Protein AF-A0A7C4A9Q6-F1 (afdb_monomer_lite)

Radius of gyration: 18.98 Å; chains: 1; bounding box: 48×34×41 Å

Foldseek 3Di:
DDKQPHDFDDDDDDDADDPRHDDDDWTDDDDPDPDIDDDDDDPDDDPDDDDDDDDDDDDDDTDDPQWDWDWDQDPVQWIKIKTFPVDDQKFKWKDPDPPGDIDTDPFDFDDDDGMTIGIGHDDDDDMDMDIDGD

pLDDT: mean 90.73, std 6.92, range [61.03, 97.12]

Secondary structure (DSSP, 8-state):
-EETTEE---------BTTBPPPP-------SSS---EE-----SSS------------SSPSPP----EEEE-TTSEEEEEEETT--SEEEEEESSTTS--EE--PPPEEETTEEEEEEE--SS--EEEEEE-

Sequence (134 aa):
MSWDDQTLLEEDVLPVGGSNPYEVKVVGFTPASSQGVLRFEETAPGDNTVLLDNVTIVAGAGPAPRPKLSVRLDTDGSARLSWPSSVTDFILQGADAVTGAWVDLLLPARQEGNEWVVNAPVTGAAKFFRLKKQ

Structure (mmCIF, N/CA/C/O backbone):
data_AF-A0A7C4A9Q6-F1
#
_entry.id   AF-A0A7C4A9Q6-F1
#
loop_
_atom_site.group_PDB
_atom_site.id
_atom_site.type_symbol
_atom_site.label_atom_id
_atom_site.label_alt_id
_atom_site.label_comp_id
_atom_site.label_asym_id
_atom_site.label_entity_id
_atom_site.label_seq_id
_atom_site.pdbx_PDB_ins_code
_atom_site.Cartn_x
_atom_site.Cartn_y
_atom_site.Cartn_z
_atom_site.occupancy
_atom_site.B_iso_or_equiv
_atom_site.auth_seq_id
_atom_site.auth_comp_id
_atom_site.auth_asym_id
_atom_site.auth_atom_id
_atom_site.pdbx_PDB_model_num
ATOM 1 N N . MET A 1 1 ? -11.727 8.224 4.681 1.00 93.69 1 MET A N 1
ATOM 2 C CA . MET A 1 1 ? -12.393 7.360 5.686 1.00 93.69 1 MET A CA 1
ATOM 3 C C . MET A 1 1 ? -11.664 7.481 7.015 1.00 93.69 1 MET A C 1
ATOM 5 O O . MET A 1 1 ? -10.443 7.345 7.036 1.00 93.69 1 MET A O 1
ATOM 9 N N . SER A 1 2 ? -12.387 7.715 8.109 1.00 95.81 2 SER A N 1
ATOM 10 C CA . SER A 1 2 ? -11.825 7.862 9.459 1.00 95.81 2 SER A CA 1
ATOM 11 C C . SER A 1 2 ? -12.622 7.089 10.512 1.00 95.81 2 SER A C 1
ATOM 13 O O . SER A 1 2 ? -13.814 6.848 10.324 1.00 95.81 2 SER A O 1
ATOM 15 N N . TRP A 1 3 ? -11.976 6.762 11.631 1.00 95.75 3 TRP A N 1
ATOM 16 C CA . TRP A 1 3 ? -12.611 6.263 12.852 1.00 95.75 3 TRP A CA 1
ATOM 17 C C . TRP A 1 3 ? -12.304 7.218 14.006 1.00 95.75 3 TRP A C 1
ATOM 19 O O . TRP A 1 3 ? -11.130 7.450 14.281 1.00 95.75 3 TRP A O 1
ATOM 29 N N . ASP A 1 4 ? -13.329 7.780 14.654 1.00 95.62 4 ASP A N 1
ATOM 30 C CA . ASP A 1 4 ? -13.176 8.783 15.729 1.00 95.62 4 ASP A CA 1
ATOM 31 C C . ASP A 1 4 ? -12.170 9.891 15.348 1.00 95.62 4 ASP A C 1
ATOM 33 O O . ASP A 1 4 ? -11.189 10.154 16.043 1.00 95.62 4 ASP A O 1
ATOM 37 N N . ASP A 1 5 ? -12.378 10.473 14.163 1.00 94.00 5 ASP A N 1
ATOM 38 C CA . ASP A 1 5 ? -11.538 11.503 13.531 1.00 94.00 5 ASP A CA 1
ATOM 39 C C . ASP A 1 5 ? -10.087 11.107 13.202 1.00 94.00 5 ASP A C 1
ATOM 41 O O . ASP A 1 5 ? -9.372 11.876 12.561 1.00 94.00 5 ASP A O 1
ATOM 45 N N . GLN A 1 6 ? -9.650 9.887 13.527 1.00 92.94 6 GLN A N 1
ATOM 46 C CA . GLN A 1 6 ? -8.386 9.340 13.034 1.00 92.94 6 GLN A CA 1
ATOM 47 C C . GLN A 1 6 ? -8.554 8.867 11.589 1.00 92.94 6 GLN A C 1
ATOM 49 O O . GLN A 1 6 ? -9.306 7.926 11.314 1.00 92.94 6 GLN A O 1
ATOM 54 N N . THR A 1 7 ? -7.851 9.501 10.649 1.00 94.25 7 THR A N 1
ATOM 55 C CA . THR A 1 7 ? -7.846 9.080 9.242 1.00 94.25 7 THR A CA 1
ATOM 56 C C . THR A 1 7 ? -7.291 7.664 9.111 1.00 94.25 7 THR A C 1
ATOM 58 O O . THR A 1 7 ? -6.147 7.393 9.468 1.00 94.25 7 THR A O 1
ATOM 61 N N . LEU A 1 8 ? -8.110 6.763 8.570 1.00 92.06 8 LEU A N 1
ATOM 62 C CA . LEU A 1 8 ? -7.744 5.375 8.290 1.00 92.06 8 LEU A CA 1
ATOM 63 C C . LEU A 1 8 ? -7.311 5.178 6.832 1.00 92.06 8 LEU A C 1
ATOM 65 O O . LEU A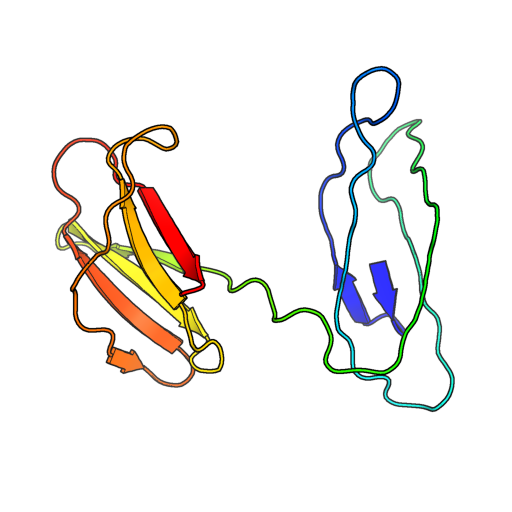 1 8 ? -6.447 4.354 6.547 1.00 92.06 8 LEU A O 1
ATOM 69 N N . LEU A 1 9 ? -7.930 5.914 5.907 1.00 92.56 9 LEU A N 1
ATOM 70 C CA . LEU A 1 9 ? -7.663 5.841 4.472 1.00 92.56 9 LEU A CA 1
ATOM 71 C C . LEU A 1 9 ? -8.017 7.165 3.800 1.00 92.56 9 LEU A C 1
ATOM 73 O O . LEU A 1 9 ? -9.108 7.696 4.019 1.00 92.56 9 LEU A O 1
ATOM 77 N N . GLU A 1 10 ? -7.120 7.637 2.945 1.00 94.50 10 GLU A N 1
ATOM 78 C CA . GLU A 1 10 ? -7.283 8.802 2.079 1.00 94.50 10 GLU A CA 1
ATOM 79 C C . GLU A 1 10 ? -6.678 8.456 0.718 1.00 94.50 10 GLU A C 1
ATOM 81 O O . GLU A 1 10 ? -5.524 8.031 0.642 1.00 94.50 10 GLU A O 1
ATOM 86 N N . GLU A 1 11 ? -7.480 8.550 -0.339 1.00 92.44 11 GLU A N 1
ATOM 87 C CA . GLU A 1 11 ? -7.062 8.242 -1.704 1.00 92.44 11 GLU A CA 1
ATOM 88 C C . GLU A 1 11 ? -7.981 8.925 -2.717 1.00 92.44 11 GLU A C 1
ATOM 90 O O . GLU A 1 11 ? -9.151 9.187 -2.429 1.00 92.44 11 GLU A O 1
ATOM 95 N N . ASP A 1 12 ? -7.456 9.140 -3.920 1.00 92.50 12 ASP A N 1
ATOM 96 C CA . ASP A 1 12 ? -8.272 9.492 -5.075 1.00 92.50 12 ASP A CA 1
ATOM 97 C C . ASP A 1 12 ? -9.062 8.264 -5.545 1.00 92.50 12 ASP A C 1
ATOM 99 O O . ASP A 1 12 ? -8.521 7.160 -5.669 1.00 92.50 12 ASP A O 1
ATOM 103 N N . VAL A 1 13 ? -10.346 8.459 -5.845 1.00 90.69 13 VAL A N 1
ATOM 104 C CA . VAL A 1 13 ? -11.231 7.404 -6.349 1.00 90.69 13 VAL A CA 1
ATOM 105 C C . VAL A 1 13 ? -11.533 7.664 -7.820 1.00 90.69 13 VAL A C 1
ATOM 107 O O . VAL A 1 13 ? -11.979 8.747 -8.195 1.00 90.69 13 VAL A O 1
ATOM 110 N N . LEU A 1 14 ? -11.287 6.663 -8.667 1.00 90.81 14 LEU A N 1
ATOM 111 C CA . LEU A 1 14 ? -11.615 6.742 -10.089 1.00 90.81 14 LEU A CA 1
ATOM 112 C C . LEU A 1 14 ? -13.111 6.462 -10.323 1.00 90.81 14 LEU A C 1
ATOM 114 O O . LEU A 1 14 ? -13.698 5.662 -9.592 1.00 90.81 14 LEU A O 1
ATOM 118 N N . PRO A 1 15 ? -13.733 7.057 -11.358 1.00 92.75 15 PRO A N 1
ATOM 119 C CA . PRO A 1 15 ? -15.135 6.802 -11.680 1.00 92.75 15 PRO A CA 1
ATOM 120 C C . PRO A 1 15 ? -15.436 5.321 -11.965 1.00 92.75 15 PRO A C 1
ATOM 122 O O . PRO A 1 15 ? -14.785 4.688 -12.803 1.00 92.75 15 PRO A O 1
ATOM 125 N N . VAL A 1 16 ? -16.478 4.797 -11.318 1.00 93.50 16 VAL A N 1
ATOM 126 C CA . VAL A 1 16 ? -16.968 3.412 -11.459 1.00 93.50 16 VAL A CA 1
ATOM 127 C C . VAL A 1 16 ? -18.299 3.356 -12.224 1.00 93.50 16 VAL A C 1
ATOM 129 O O . VAL A 1 16 ? -18.953 4.378 -12.424 1.00 93.50 16 VAL A O 1
ATOM 132 N N . GLY A 1 17 ? -18.719 2.157 -12.642 1.00 89.88 17 GLY A N 1
ATOM 133 C CA . GLY A 1 17 ? -19.965 1.914 -13.377 1.00 89.88 17 GLY A CA 1
ATOM 134 C C . GLY A 1 17 ? -19.749 1.498 -14.837 1.00 89.88 17 GLY A C 1
ATOM 135 O O . GLY A 1 17 ? -18.666 1.645 -15.405 1.00 89.88 17 GLY A O 1
ATOM 136 N N . GLY A 1 18 ? -20.788 0.942 -15.470 1.00 89.94 18 GLY A N 1
ATOM 137 C CA . GLY A 1 18 ? -20.680 0.372 -16.817 1.00 89.94 18 GLY A CA 1
ATOM 138 C C . GLY A 1 18 ? -19.672 -0.780 -16.849 1.00 89.94 18 GLY A C 1
ATOM 139 O O . GLY A 1 18 ? -19.898 -1.818 -16.233 1.00 89.94 18 GLY A O 1
ATOM 140 N N . SER A 1 19 ? -18.559 -0.595 -17.560 1.00 93.38 19 SER A N 1
ATOM 141 C CA . SER A 1 19 ? -17.445 -1.555 -17.589 1.00 93.38 19 SER A CA 1
ATOM 142 C C . SER A 1 19 ? -16.385 -1.311 -16.507 1.00 93.38 19 SER A C 1
ATOM 144 O O . SER A 1 19 ? -15.503 -2.152 -16.346 1.00 93.38 19 SER A O 1
ATOM 146 N N . ASN A 1 20 ? -16.454 -0.197 -15.771 1.00 92.38 20 ASN A N 1
ATOM 147 C CA . ASN A 1 20 ? -15.519 0.104 -14.690 1.00 92.38 20 ASN A CA 1
ATOM 148 C C . ASN A 1 20 ? -16.014 -0.560 -13.395 1.00 92.38 20 ASN A C 1
ATOM 150 O O . ASN A 1 20 ? -17.107 -0.224 -12.924 1.00 92.38 20 ASN A O 1
ATOM 154 N N . PRO A 1 21 ? -15.259 -1.511 -12.820 1.00 93.62 21 PRO A N 1
ATOM 155 C CA . PRO A 1 21 ? -15.692 -2.238 -11.634 1.00 93.62 21 PRO A CA 1
ATOM 156 C C . PRO A 1 21 ? -15.716 -1.341 -10.391 1.00 93.62 21 PRO A C 1
ATOM 158 O O . PRO A 1 21 ? -15.006 -0.341 -10.317 1.00 93.62 21 PRO A O 1
ATOM 161 N N . TYR A 1 22 ? -16.505 -1.737 -9.390 1.00 94.00 22 TYR A N 1
ATOM 162 C CA . TYR A 1 22 ? -16.410 -1.165 -8.047 1.00 94.00 22 TYR A CA 1
ATOM 163 C C . TYR A 1 22 ? -15.108 -1.605 -7.374 1.00 94.00 22 TYR A C 1
ATOM 165 O O . TYR A 1 22 ? -14.715 -2.770 -7.455 1.00 94.00 22 TYR A O 1
ATOM 173 N N . GLU A 1 23 ? -14.470 -0.680 -6.667 1.00 92.31 23 GLU A N 1
ATOM 174 C CA . GLU A 1 23 ? -13.274 -0.962 -5.882 1.00 92.31 23 GLU A CA 1
ATOM 175 C C . GLU A 1 23 ? -13.641 -1.505 -4.495 1.00 92.31 23 GLU A C 1
ATOM 177 O O . GLU A 1 23 ? -14.525 -0.978 -3.820 1.00 92.31 23 GLU A O 1
ATOM 182 N N . VAL A 1 24 ? -12.919 -2.526 -4.027 1.00 91.56 24 VAL A N 1
ATOM 183 C CA . VAL A 1 24 ? -13.071 -3.052 -2.661 1.00 91.56 24 VAL A CA 1
ATOM 184 C C . VAL A 1 24 ? -11.945 -2.518 -1.785 1.00 91.56 24 VAL A C 1
ATOM 186 O O . VAL A 1 24 ? -10.764 -2.782 -2.034 1.00 91.56 24 VAL A O 1
ATOM 189 N N . LYS A 1 25 ? -12.308 -1.792 -0.723 1.00 90.38 25 LYS A N 1
ATOM 190 C CA . LYS A 1 25 ? -11.365 -1.252 0.262 1.00 90.38 25 LYS A CA 1
ATOM 191 C C . LYS A 1 25 ? -11.508 -1.988 1.585 1.00 90.38 25 LYS A C 1
ATOM 193 O O . LYS A 1 25 ? -12.606 -2.155 2.103 1.00 90.38 25 LYS A O 1
ATOM 198 N N . VAL A 1 26 ? -10.376 -2.420 2.133 1.00 87.81 26 VAL A N 1
ATOM 199 C CA . VAL A 1 26 ? -10.305 -3.089 3.434 1.00 87.81 26 VAL A CA 1
ATOM 200 C C . VAL A 1 26 ? -9.214 -2.405 4.242 1.00 87.81 26 VAL A C 1
ATOM 202 O O . VAL A 1 26 ? -8.080 -2.292 3.773 1.00 87.81 26 VAL A O 1
ATOM 205 N N . VAL A 1 27 ? -9.553 -1.948 5.445 1.00 87.44 27 VAL A N 1
ATOM 206 C CA . VAL A 1 27 ? -8.635 -1.234 6.337 1.00 87.44 27 VAL A CA 1
ATOM 207 C C . VAL A 1 27 ? -8.761 -1.805 7.741 1.00 87.44 27 VAL A C 1
ATOM 209 O O . VAL A 1 27 ? -9.868 -2.018 8.230 1.00 87.44 27 VAL A O 1
ATOM 212 N N . GLY A 1 28 ? -7.624 -2.089 8.373 1.00 87.12 28 GLY A N 1
ATOM 213 C CA . GLY A 1 28 ? -7.577 -2.488 9.775 1.00 87.12 28 GLY A CA 1
ATOM 214 C C . GLY A 1 28 ? -7.499 -1.264 10.681 1.00 87.12 28 GLY A C 1
ATOM 215 O O . GLY A 1 28 ? -6.767 -0.323 10.383 1.00 87.12 28 GLY A O 1
ATOM 216 N N . PHE A 1 29 ? -8.218 -1.290 11.797 1.00 87.69 29 PHE A N 1
ATOM 217 C CA . PHE A 1 29 ? -8.102 -0.301 12.865 1.00 87.69 29 PHE A CA 1
ATOM 218 C C . PHE A 1 29 ? -8.329 -0.978 14.220 1.00 87.69 29 PHE A C 1
ATOM 220 O O . PHE A 1 29 ? -8.962 -2.032 14.292 1.00 87.69 29 PHE A O 1
ATOM 227 N N . THR A 1 30 ? -7.819 -0.366 15.289 1.00 88.75 30 THR A N 1
ATOM 228 C CA . THR A 1 30 ? -8.071 -0.801 16.668 1.00 88.75 30 THR A CA 1
ATOM 229 C C . THR A 1 30 ? -8.935 0.256 17.347 1.00 88.75 30 THR A C 1
ATOM 231 O O . THR A 1 30 ? -8.439 1.362 17.573 1.00 88.75 30 THR A O 1
ATOM 234 N N . PRO A 1 31 ? -10.208 -0.031 17.665 1.00 90.31 31 PRO A N 1
ATOM 235 C CA . PRO A 1 31 ? -11.058 0.938 18.340 1.00 90.31 31 PRO A CA 1
ATOM 236 C C . PRO A 1 31 ? -10.576 1.156 19.781 1.00 90.31 31 PRO A C 1
ATOM 238 O O . PRO A 1 31 ? -10.251 0.205 20.492 1.00 90.31 31 PRO A O 1
ATOM 241 N N . ALA A 1 32 ? -10.548 2.413 20.224 1.00 91.06 32 ALA A N 1
ATOM 242 C CA . ALA A 1 32 ? -10.171 2.772 21.595 1.00 91.06 32 ALA A CA 1
ATOM 243 C C . ALA A 1 32 ? -11.311 2.554 22.608 1.00 91.06 32 ALA A C 1
ATOM 245 O O . ALA A 1 32 ? -11.098 2.617 23.817 1.00 91.06 32 ALA A O 1
ATOM 246 N N . SER A 1 33 ? -12.534 2.345 22.122 1.00 92.56 33 SER A N 1
ATOM 247 C CA . SER A 1 33 ? -13.754 2.191 22.914 1.00 92.56 33 SER A CA 1
ATOM 248 C C . SER A 1 33 ? -14.692 1.178 22.261 1.00 92.56 33 SER A C 1
ATOM 250 O O . SER A 1 33 ? -14.510 0.789 21.111 1.00 92.56 33 SER A O 1
ATOM 252 N N . SER A 1 34 ? -15.721 0.741 22.987 1.00 90.25 34 SER A N 1
ATOM 253 C CA . SER A 1 34 ? -16.746 -0.173 22.458 1.00 90.25 34 SER A CA 1
ATOM 254 C C . SER A 1 34 ? -17.722 0.491 21.476 1.00 90.25 34 SER A C 1
ATOM 256 O O . SER A 1 34 ? -18.572 -0.188 20.904 1.00 90.25 34 SER A O 1
ATOM 258 N N . GLN A 1 35 ? -17.613 1.807 21.295 1.00 94.00 35 GLN A N 1
ATOM 259 C CA . GLN A 1 35 ? -18.386 2.625 20.365 1.00 94.00 35 GLN A CA 1
ATOM 260 C C . GLN A 1 35 ? -17.449 3.638 19.702 1.00 94.00 35 GLN A C 1
ATOM 262 O O . GLN A 1 35 ? -16.428 3.998 20.287 1.00 94.00 35 GLN A O 1
ATOM 267 N N . GLY A 1 36 ? -17.821 4.097 18.510 1.00 94.19 36 GLY A N 1
ATOM 268 C CA . GLY A 1 36 ? -17.122 5.146 17.776 1.00 94.19 36 GLY A CA 1
ATOM 269 C C . GLY A 1 36 ? -17.826 5.467 16.462 1.00 94.19 36 GLY A C 1
ATOM 270 O O . GLY A 1 36 ? -18.841 4.849 16.121 1.00 94.19 36 GLY A O 1
ATOM 271 N N . VAL A 1 37 ? -17.305 6.451 15.738 1.00 96.69 37 VAL A N 1
ATOM 272 C CA . VAL A 1 37 ? -17.878 6.948 14.483 1.00 96.69 37 VAL A CA 1
ATOM 273 C C . VAL A 1 37 ? -16.992 6.540 13.312 1.00 96.69 37 VAL A C 1
ATOM 275 O O . VAL A 1 37 ? -15.879 7.044 13.160 1.00 96.69 37 VAL A O 1
ATOM 278 N N . LEU A 1 38 ? -17.513 5.674 12.437 1.00 96.00 38 LEU A N 1
ATOM 279 C CA . LEU A 1 38 ? -16.958 5.467 11.099 1.00 96.00 38 LEU A CA 1
ATOM 280 C C . LEU A 1 38 ? -17.477 6.572 10.173 1.00 96.00 38 LEU A C 1
ATOM 282 O O . LEU A 1 38 ? -18.680 6.667 9.932 1.00 96.00 38 LEU A O 1
ATOM 286 N N . ARG A 1 39 ? -16.571 7.392 9.638 1.00 97.12 39 ARG A N 1
ATOM 287 C CA . ARG A 1 39 ? -16.901 8.515 8.752 1.00 97.12 39 ARG A CA 1
ATOM 288 C C . ARG A 1 39 ? -16.293 8.322 7.364 1.00 97.12 39 ARG A C 1
ATOM 290 O O . ARG A 1 39 ? -15.101 8.038 7.217 1.00 97.12 39 ARG A O 1
ATOM 297 N N . PHE A 1 40 ? -17.124 8.521 6.346 1.00 96.38 40 PHE A N 1
ATOM 298 C CA . PHE A 1 40 ? -16.722 8.665 4.948 1.00 96.38 40 PHE A CA 1
ATOM 299 C C . PHE A 1 40 ? -16.844 10.138 4.571 1.00 96.38 40 PHE A C 1
ATOM 301 O O . PHE A 1 40 ? -17.802 10.797 4.968 1.00 96.38 40 PHE A O 1
ATOM 308 N N . GLU A 1 41 ? -15.861 10.651 3.844 1.00 95.75 41 GLU A N 1
ATOM 309 C CA . GLU A 1 41 ? -15.794 12.056 3.455 1.00 95.75 41 GLU A CA 1
ATOM 310 C C . GLU A 1 41 ? -15.256 12.123 2.029 1.00 95.75 41 GLU A C 1
ATOM 312 O O . GLU A 1 41 ? -14.224 11.517 1.732 1.00 95.75 41 GLU A O 1
ATOM 317 N N . GLU A 1 42 ? -15.991 12.808 1.156 1.00 94.50 42 GLU A N 1
ATOM 318 C CA . GLU A 1 42 ? -15.574 13.138 -0.202 1.00 94.50 42 GLU A CA 1
ATOM 319 C C . GLU A 1 42 ? -15.031 14.564 -0.193 1.00 94.50 42 GLU A C 1
ATOM 321 O O . GLU A 1 42 ? -15.731 15.503 0.181 1.00 94.50 42 GLU A O 1
ATOM 326 N N . THR A 1 43 ? -13.767 14.720 -0.575 1.00 94.12 43 THR A N 1
ATOM 327 C CA . THR A 1 43 ? -13.060 16.009 -0.539 1.00 94.12 43 THR A CA 1
ATOM 328 C C . THR A 1 43 ? -12.823 16.593 -1.931 1.00 94.12 43 THR A C 1
ATOM 330 O O . THR A 1 43 ? -12.308 17.706 -2.054 1.00 94.12 43 THR A O 1
ATOM 333 N N . ALA A 1 44 ? -13.194 15.864 -2.988 1.00 93.12 44 ALA A N 1
ATOM 334 C CA . ALA A 1 44 ? -12.999 16.293 -4.364 1.00 93.12 44 ALA A CA 1
ATOM 335 C C . ALA A 1 44 ? -13.913 17.489 -4.700 1.00 93.12 44 ALA A C 1
ATOM 337 O O . ALA A 1 44 ? -15.119 17.425 -4.456 1.00 93.12 44 ALA A O 1
ATOM 338 N N . PRO A 1 45 ? -13.383 18.582 -5.282 1.00 92.62 45 PRO A N 1
ATOM 339 C CA . PRO A 1 45 ? -14.199 19.731 -5.650 1.00 92.62 45 PRO A CA 1
ATOM 340 C C . PRO A 1 45 ? -15.121 19.412 -6.836 1.00 92.62 45 PRO A C 1
ATOM 342 O O . PRO A 1 45 ? -14.733 18.698 -7.762 1.00 92.62 45 PRO A O 1
ATOM 345 N N . GLY A 1 46 ? -16.303 20.031 -6.852 1.00 93.19 46 GLY A N 1
ATOM 346 C CA . GLY A 1 46 ? -17.275 19.914 -7.943 1.00 93.19 46 GLY A CA 1
ATOM 347 C C . GLY A 1 46 ? -18.459 19.005 -7.616 1.00 93.19 46 GLY A C 1
ATOM 348 O O . GLY A 1 46 ? -18.679 18.648 -6.463 1.00 93.19 46 GLY A O 1
ATOM 349 N N . ASP A 1 47 ? -19.242 18.685 -8.646 1.00 93.62 47 ASP A N 1
ATOM 350 C CA . ASP A 1 47 ? -20.394 17.782 -8.565 1.00 93.62 47 ASP A CA 1
ATOM 351 C C . ASP A 1 47 ? -19.933 16.352 -8.854 1.00 93.62 47 ASP A C 1
ATOM 353 O O . ASP A 1 47 ? -19.980 15.867 -9.986 1.00 93.62 47 ASP A O 1
ATOM 357 N N . ASN A 1 48 ? -19.375 15.728 -7.824 1.00 92.25 48 ASN A N 1
ATOM 358 C CA . ASN A 1 48 ? -18.931 14.346 -7.850 1.00 92.25 48 ASN A CA 1
ATOM 359 C C . ASN A 1 48 ? -19.877 13.500 -6.986 1.00 92.25 48 ASN A C 1
ATOM 361 O O . ASN A 1 48 ? -20.631 14.009 -6.158 1.00 92.25 48 ASN A O 1
ATOM 365 N N . THR A 1 49 ? -19.892 12.192 -7.223 1.00 91.81 49 THR A N 1
ATOM 366 C CA . THR A 1 49 ? -20.704 11.257 -6.442 1.00 91.81 49 THR A CA 1
ATOM 367 C C . THR A 1 49 ? -19.858 10.057 -6.064 1.00 91.81 49 THR A C 1
ATOM 369 O O . THR A 1 49 ? -19.418 9.300 -6.932 1.00 91.81 49 THR A O 1
ATOM 372 N N . VAL A 1 50 ? -19.695 9.834 -4.762 1.00 93.62 50 VAL A N 1
ATOM 373 C CA . VAL A 1 50 ? -19.116 8.597 -4.232 1.00 93.62 50 VAL A CA 1
ATOM 374 C C . VAL A 1 50 ? -20.199 7.535 -4.037 1.00 93.62 50 VAL A C 1
ATOM 376 O O . VAL A 1 50 ? -21.204 7.751 -3.361 1.00 93.62 50 VAL A O 1
ATOM 379 N N . LEU A 1 51 ? -19.966 6.349 -4.607 1.00 94.50 51 LEU A N 1
ATOM 380 C CA . LEU A 1 51 ? -20.796 5.163 -4.400 1.00 94.50 51 LEU A CA 1
ATOM 381 C C . LEU A 1 51 ? -20.161 4.269 -3.333 1.00 94.50 51 LEU A C 1
ATOM 383 O O . LEU A 1 51 ? -19.017 3.838 -3.477 1.00 94.50 51 LEU A O 1
ATOM 387 N N . LEU A 1 52 ? -20.921 3.971 -2.281 1.00 95.06 52 LEU A N 1
ATOM 388 C CA . LEU A 1 52 ? -20.533 3.060 -1.206 1.00 95.06 52 LEU A CA 1
ATOM 389 C C . LEU A 1 52 ? -21.552 1.928 -1.139 1.00 95.06 52 LEU A C 1
ATOM 391 O O . LEU A 1 52 ? -22.754 2.181 -1.091 1.00 95.06 52 LEU A O 1
ATOM 395 N N . ASP A 1 53 ? -21.072 0.693 -1.096 1.00 95.56 53 ASP A N 1
ATOM 396 C CA . ASP A 1 53 ? -21.907 -0.486 -0.899 1.00 95.56 53 ASP A CA 1
ATOM 397 C C . ASP A 1 53 ? -21.150 -1.519 -0.058 1.00 95.56 53 ASP A C 1
ATOM 399 O O . ASP A 1 53 ? -19.920 -1.493 0.026 1.00 95.56 53 ASP A O 1
ATOM 403 N N . ASN A 1 54 ? -21.897 -2.415 0.585 1.00 96.12 54 ASN A N 1
ATOM 404 C CA . ASN A 1 54 ? -21.377 -3.527 1.374 1.00 96.12 54 ASN A CA 1
ATOM 405 C C . ASN A 1 54 ? -20.391 -3.104 2.486 1.00 96.12 54 ASN A C 1
ATOM 407 O O . ASN A 1 54 ? -19.401 -3.785 2.775 1.00 96.12 54 ASN A O 1
ATOM 411 N N . VAL A 1 55 ? -20.663 -1.966 3.134 1.00 95.06 55 VAL A N 1
ATOM 412 C CA . VAL A 1 55 ? -19.861 -1.475 4.261 1.00 95.06 55 VAL A CA 1
ATOM 413 C C . VAL A 1 55 ? -20.022 -2.423 5.448 1.00 95.06 55 VAL A C 1
ATOM 415 O O . VAL A 1 55 ? -21.075 -2.479 6.079 1.00 95.06 55 VAL A O 1
ATOM 418 N N . THR A 1 56 ? -18.957 -3.162 5.758 1.00 93.44 56 THR A N 1
ATOM 419 C CA . THR A 1 56 ? -18.950 -4.176 6.817 1.00 93.44 56 THR A CA 1
ATOM 420 C C . THR A 1 56 ? -17.812 -3.920 7.798 1.00 93.44 56 THR A C 1
ATOM 422 O O . THR A 1 56 ? -16.681 -3.655 7.395 1.00 93.44 56 THR A O 1
ATOM 425 N N . ILE A 1 57 ? -18.100 -4.055 9.093 1.00 91.56 57 ILE A N 1
ATOM 426 C CA . ILE A 1 57 ? -17.101 -4.067 10.165 1.00 91.56 57 ILE A CA 1
ATOM 427 C C . ILE A 1 57 ? -17.076 -5.477 10.753 1.00 91.56 57 ILE A C 1
ATOM 429 O O . ILE A 1 57 ? -18.100 -5.981 11.211 1.00 91.56 57 ILE A O 1
ATOM 433 N N . VAL A 1 58 ? -15.906 -6.115 10.740 1.00 89.94 58 VAL A N 1
ATOM 434 C CA . VAL A 1 58 ? -15.692 -7.450 11.314 1.00 89.94 58 VAL A CA 1
ATOM 435 C C . VAL A 1 58 ? -14.585 -7.402 12.359 1.00 89.94 58 VAL A C 1
ATOM 437 O O . VAL A 1 58 ? -13.599 -6.685 12.198 1.00 89.94 58 VAL A O 1
ATOM 440 N N . ALA A 1 59 ? -14.733 -8.183 13.429 1.00 86.94 59 ALA A N 1
ATOM 441 C CA . ALA A 1 59 ? -13.658 -8.391 14.389 1.00 86.94 59 ALA A CA 1
ATOM 442 C C . ALA A 1 59 ? -12.626 -9.373 13.811 1.00 86.94 59 ALA A C 1
ATOM 444 O O . ALA A 1 59 ? -12.985 -10.446 13.329 1.00 86.94 59 ALA A O 1
ATOM 445 N N . GLY A 1 60 ? -11.343 -9.025 13.879 1.00 79.19 60 GLY A N 1
ATOM 446 C CA . GLY A 1 60 ? -10.252 -9.887 13.431 1.00 79.19 60 GLY A CA 1
ATOM 447 C C . GLY A 1 60 ? -8.949 -9.118 13.259 1.00 79.19 60 GLY A C 1
ATOM 448 O O . GLY A 1 60 ? -8.925 -7.891 13.363 1.00 79.19 60 GLY A O 1
ATOM 449 N N . ALA A 1 61 ? -7.859 -9.835 12.974 1.00 65.69 61 ALA A N 1
ATOM 450 C CA . ALA A 1 61 ? -6.676 -9.188 12.425 1.00 65.69 61 ALA A CA 1
ATOM 451 C C . ALA A 1 61 ? -7.100 -8.561 11.091 1.00 65.69 61 ALA A C 1
ATOM 453 O O . ALA A 1 61 ? -7.518 -9.279 10.181 1.00 65.69 61 ALA A O 1
ATOM 454 N N . GLY A 1 62 ? -7.075 -7.228 11.004 1.00 64.56 62 GLY A N 1
ATOM 455 C CA . GLY A 1 62 ? -7.363 -6.521 9.759 1.00 64.56 62 GLY A CA 1
ATOM 456 C C . GLY A 1 62 ? -6.478 -7.026 8.610 1.00 64.56 62 GLY A C 1
ATOM 457 O O . GLY A 1 62 ? -5.521 -7.774 8.840 1.00 64.56 62 GLY A O 1
ATOM 458 N N . PRO A 1 63 ? -6.758 -6.631 7.357 1.00 64.12 63 PRO A N 1
ATOM 459 C CA . PRO A 1 63 ? -5.872 -6.970 6.248 1.00 64.12 63 PRO A CA 1
ATOM 460 C C . PRO A 1 63 ? -4.445 -6.551 6.607 1.00 64.12 63 PRO A C 1
ATOM 462 O O . PRO A 1 63 ? -4.241 -5.462 7.151 1.00 64.12 63 PRO A O 1
ATOM 465 N N . ALA A 1 64 ? -3.468 -7.422 6.327 1.00 61.75 64 ALA A N 1
ATOM 466 C CA . ALA A 1 64 ? -2.066 -7.095 6.555 1.00 61.75 64 ALA A CA 1
ATOM 467 C C . ALA A 1 64 ? -1.785 -5.717 5.931 1.00 61.75 64 ALA A C 1
ATOM 469 O O . ALA A 1 64 ? -2.184 -5.503 4.777 1.00 61.75 64 ALA A O 1
ATOM 470 N N . PRO A 1 65 ? -1.177 -4.773 6.673 1.00 61.03 65 PRO A N 1
ATOM 471 C CA . PRO A 1 65 ? -0.963 -3.427 6.168 1.00 61.03 65 PRO A CA 1
ATOM 472 C C . PRO A 1 65 ? -0.246 -3.524 4.824 1.00 61.03 65 PRO A C 1
ATOM 474 O O . PRO A 1 65 ? 0.755 -4.233 4.714 1.00 61.03 65 PRO A O 1
ATOM 477 N N . ARG A 1 66 ? -0.771 -2.851 3.789 1.00 69.00 66 ARG A N 1
ATOM 478 C CA . ARG A 1 66 ? -0.063 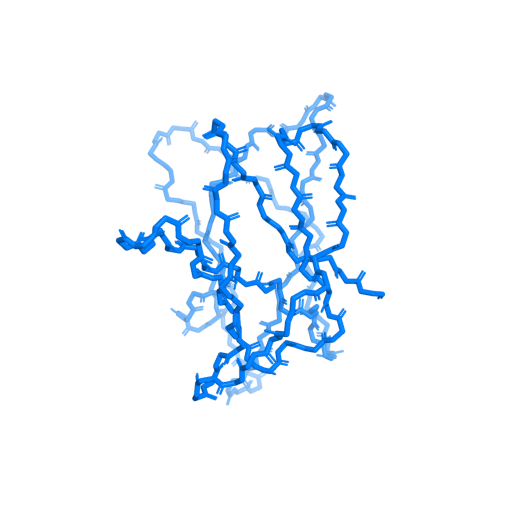-2.758 2.508 1.00 69.00 66 ARG A CA 1
ATOM 479 C C . ARG A 1 66 ? 1.248 -2.035 2.802 1.00 69.00 66 ARG A C 1
ATOM 481 O O . ARG A 1 66 ? 1.200 -0.870 3.201 1.00 69.00 66 ARG A O 1
ATOM 488 N N . PRO A 1 67 ? 2.403 -2.699 2.682 1.00 81.50 67 PRO A N 1
ATOM 489 C CA . PRO A 1 67 ? 3.632 -2.085 3.131 1.00 81.50 67 PRO A CA 1
ATOM 490 C C . PRO A 1 67 ? 3.990 -0.938 2.200 1.00 81.50 67 PRO A C 1
ATOM 492 O O . PRO A 1 67 ? 4.082 -1.109 0.983 1.00 81.50 67 PRO A O 1
ATOM 495 N N . LYS A 1 68 ? 4.191 0.246 2.776 1.00 87.88 68 LYS A N 1
ATOM 496 C CA . LYS A 1 68 ? 4.746 1.371 2.035 1.00 87.88 68 LYS A CA 1
ATOM 497 C C . LYS A 1 68 ? 6.220 1.080 1.769 1.00 87.88 68 LYS A C 1
ATOM 499 O O . LYS A 1 68 ? 6.999 0.946 2.710 1.00 87.88 68 LYS A O 1
ATOM 504 N N . LEU A 1 69 ? 6.582 0.997 0.492 1.00 93.88 69 LEU A N 1
ATOM 505 C CA . LEU A 1 69 ? 7.971 0.994 0.053 1.00 93.88 69 LEU A CA 1
ATOM 506 C C . LEU A 1 69 ? 8.404 2.441 -0.194 1.00 93.88 69 LEU A C 1
ATOM 508 O O . LEU A 1 69 ? 7.886 3.107 -1.090 1.00 93.88 69 LEU A O 1
ATOM 512 N N . SER A 1 70 ? 9.346 2.923 0.606 1.00 95.25 70 SER A N 1
ATOM 513 C CA . SER A 1 70 ? 10.020 4.201 0.400 1.00 95.25 70 SER A CA 1
ATOM 514 C C . SER A 1 70 ? 11.232 3.993 -0.504 1.00 95.25 70 SER A C 1
ATOM 516 O O . SER A 1 70 ? 11.999 3.051 -0.312 1.00 95.25 70 SER A O 1
ATOM 518 N N . VAL A 1 71 ? 11.416 4.880 -1.482 1.00 95.44 71 VAL A N 1
ATOM 519 C CA . VAL A 1 71 ? 12.546 4.849 -2.420 1.00 95.44 71 VAL A CA 1
ATOM 520 C C . VAL A 1 71 ? 13.237 6.207 -2.398 1.00 95.44 71 VAL A C 1
ATOM 522 O O . VAL A 1 71 ? 12.586 7.233 -2.587 1.00 95.44 71 VAL A O 1
ATOM 525 N N . ARG A 1 72 ? 14.555 6.219 -2.189 1.00 95.06 72 ARG A N 1
ATOM 526 C CA . ARG A 1 72 ? 15.406 7.408 -2.316 1.00 95.06 72 ARG A CA 1
ATOM 527 C C . ARG A 1 72 ? 16.611 7.079 -3.186 1.00 95.06 72 ARG A C 1
ATOM 529 O O . ARG A 1 72 ? 17.249 6.060 -2.958 1.00 95.06 72 ARG A O 1
ATOM 536 N N . LEU A 1 73 ? 16.937 7.934 -4.150 1.00 93.25 73 LEU A N 1
ATOM 537 C CA . LEU A 1 73 ? 18.198 7.833 -4.882 1.00 93.25 73 LEU A CA 1
ATOM 538 C C . LEU A 1 73 ? 19.314 8.496 -4.063 1.00 93.25 73 LEU A C 1
ATOM 540 O O . LEU A 1 73 ? 19.167 9.643 -3.638 1.00 93.25 73 LEU A O 1
ATOM 544 N N . ASP A 1 74 ? 20.404 7.775 -3.843 1.00 92.31 74 ASP A N 1
ATOM 545 C CA . ASP A 1 74 ? 21.601 8.251 -3.161 1.00 92.31 74 ASP A CA 1
ATOM 546 C C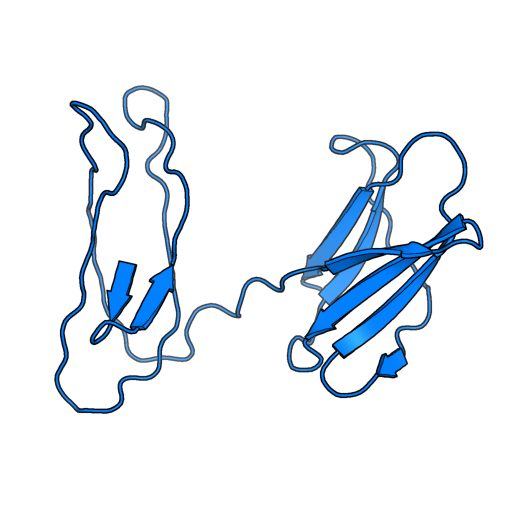 . ASP A 1 74 ? 22.640 8.773 -4.162 1.00 92.31 74 ASP A C 1
ATOM 548 O O . ASP A 1 74 ? 22.610 8.476 -5.359 1.00 92.31 74 ASP A O 1
ATOM 552 N N . THR A 1 75 ? 23.576 9.594 -3.678 1.00 90.25 75 THR A N 1
ATOM 553 C CA . THR A 1 75 ? 24.581 10.268 -4.521 1.00 90.25 75 THR A CA 1
ATOM 554 C C . THR A 1 75 ? 25.581 9.309 -5.165 1.00 90.25 75 THR A C 1
ATOM 556 O O . THR A 1 75 ? 26.287 9.698 -6.088 1.00 90.25 75 THR A O 1
ATOM 559 N N . ASP A 1 76 ? 25.653 8.070 -4.677 1.00 89.06 76 ASP A N 1
ATOM 560 C CA . ASP A 1 76 ? 26.470 6.993 -5.237 1.00 89.06 76 ASP A CA 1
ATOM 561 C C . ASP A 1 76 ? 25.781 6.248 -6.399 1.00 89.06 76 ASP A C 1
ATOM 563 O O . ASP A 1 76 ? 26.355 5.315 -6.959 1.00 89.06 76 ASP A O 1
ATOM 567 N N . GLY A 1 77 ? 24.564 6.657 -6.779 1.00 87.56 77 GLY A N 1
ATOM 568 C CA . GLY A 1 77 ? 23.777 6.010 -7.830 1.00 87.56 77 GLY A CA 1
ATOM 569 C C . GLY A 1 77 ? 23.026 4.760 -7.363 1.00 87.56 77 GLY A C 1
ATOM 570 O O . GLY A 1 77 ? 22.482 4.023 -8.188 1.00 87.56 77 GLY A O 1
ATOM 571 N N . SER A 1 78 ? 22.970 4.495 -6.056 1.00 92.44 78 SER A N 1
ATOM 572 C CA . SER A 1 78 ? 22.124 3.448 -5.487 1.00 92.44 78 SER A CA 1
ATOM 573 C C . SER A 1 78 ? 20.747 3.986 -5.086 1.00 92.44 78 SER A C 1
ATOM 575 O O . SER A 1 78 ? 20.590 5.133 -4.680 1.00 92.44 78 SER A O 1
ATOM 577 N N . ALA A 1 79 ? 19.712 3.159 -5.209 1.00 95.25 79 ALA A N 1
ATOM 578 C CA . ALA A 1 79 ? 18.415 3.402 -4.602 1.00 95.25 79 ALA A CA 1
ATOM 579 C C . ALA A 1 79 ? 18.403 2.788 -3.199 1.00 95.25 79 ALA A C 1
ATOM 581 O O . ALA A 1 79 ? 18.490 1.566 -3.049 1.00 95.25 79 ALA A O 1
ATOM 582 N N . ARG A 1 80 ? 18.247 3.627 -2.175 1.00 96.06 80 ARG A N 1
ATOM 583 C CA . ARG A 1 80 ? 17.896 3.202 -0.823 1.00 96.06 80 ARG A CA 1
ATOM 584 C C . ARG A 1 80 ? 16.398 2.926 -0.767 1.00 96.06 80 ARG A C 1
ATOM 586 O O . ARG A 1 80 ? 15.571 3.824 -0.924 1.00 96.06 80 ARG A O 1
ATOM 593 N N . LEU A 1 81 ? 16.070 1.667 -0.531 1.00 97.06 81 LEU A N 1
ATOM 594 C CA . LEU A 1 81 ? 14.724 1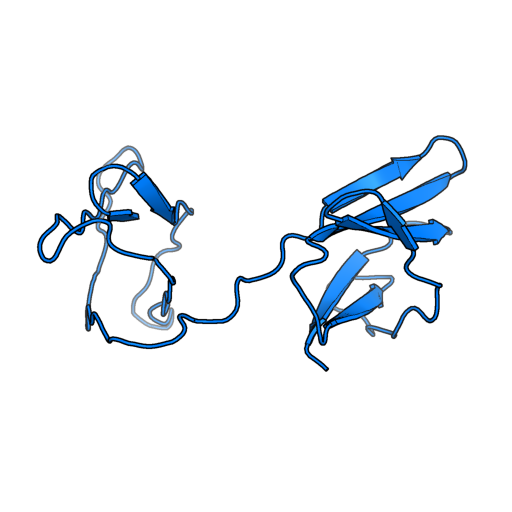.122 -0.459 1.00 97.06 81 LEU A CA 1
ATOM 595 C C . LEU A 1 81 ? 14.439 0.784 0.998 1.00 97.06 81 LEU A C 1
ATOM 597 O O . LEU A 1 81 ? 15.237 0.072 1.608 1.00 97.06 81 LEU A O 1
ATOM 601 N N . SER A 1 82 ? 13.341 1.282 1.565 1.00 96.12 82 SER A N 1
ATOM 602 C CA . SER A 1 82 ? 12.975 0.955 2.944 1.00 96.12 82 SER A CA 1
ATOM 603 C C . SER A 1 82 ? 11.487 0.714 3.158 1.00 96.12 82 SER A C 1
ATOM 605 O O . SER A 1 82 ? 10.642 1.257 2.448 1.00 96.12 82 SER A O 1
ATOM 607 N N . TRP A 1 83 ? 11.171 -0.152 4.118 1.00 94.38 83 TRP A N 1
ATOM 608 C CA . TRP A 1 83 ? 9.806 -0.476 4.534 1.00 94.38 83 TRP A CA 1
ATOM 609 C C . TRP A 1 83 ? 9.779 -0.860 6.020 1.00 94.38 83 TRP A C 1
ATOM 611 O O . TRP A 1 83 ? 10.824 -1.219 6.563 1.00 94.38 83 TRP A O 1
ATOM 621 N N . PRO A 1 84 ? 8.624 -0.800 6.709 1.00 92.44 84 PRO A N 1
ATOM 622 C CA . PRO A 1 84 ? 8.561 -1.076 8.145 1.00 92.44 84 PRO A CA 1
ATOM 623 C C . PRO A 1 84 ? 9.065 -2.479 8.511 1.00 92.44 84 PRO A C 1
ATOM 625 O O . PRO A 1 84 ? 8.708 -3.456 7.855 1.00 92.44 84 PRO A O 1
ATOM 628 N N . SER A 1 85 ? 9.841 -2.605 9.591 1.00 91.38 85 SER A N 1
ATOM 629 C CA . SER A 1 85 ? 10.380 -3.900 10.036 1.00 91.38 85 SER A CA 1
ATOM 630 C C . SER A 1 85 ? 9.321 -4.851 10.598 1.00 91.38 85 SER A C 1
ATOM 632 O O . SER A 1 85 ? 9.517 -6.065 10.600 1.00 91.38 85 SER A O 1
ATOM 634 N N . SER A 1 86 ? 8.170 -4.307 11.001 1.00 85.38 86 SER A N 1
ATOM 635 C CA . SER A 1 86 ? 6.967 -5.057 11.380 1.00 85.38 86 SER A CA 1
ATOM 636 C C . SER A 1 86 ? 6.292 -5.774 10.207 1.00 85.38 86 SER A C 1
ATOM 638 O O . SER A 1 86 ? 5.423 -6.615 10.426 1.00 85.38 86 SER A O 1
ATOM 640 N N . VAL A 1 87 ? 6.670 -5.451 8.967 1.00 85.81 87 VAL A N 1
ATOM 641 C CA . VAL A 1 87 ? 6.189 -6.122 7.760 1.00 85.81 87 VAL A CA 1
ATOM 642 C C . VAL A 1 87 ? 7.161 -7.254 7.419 1.00 85.81 87 VAL A C 1
ATOM 644 O O . VAL A 1 87 ? 8.265 -7.017 6.924 1.00 85.81 87 VAL A O 1
ATOM 647 N N . THR A 1 88 ? 6.722 -8.488 7.658 1.00 83.56 88 THR A N 1
ATOM 648 C CA . THR A 1 88 ? 7.437 -9.730 7.323 1.00 83.56 88 THR A CA 1
ATOM 649 C C . THR A 1 88 ? 6.782 -10.442 6.134 1.00 83.56 88 THR A C 1
ATOM 651 O O . THR A 1 88 ? 5.692 -10.064 5.710 1.00 83.56 88 THR A O 1
ATOM 654 N N . ASP A 1 89 ? 7.433 -11.474 5.592 1.00 85.81 89 ASP A N 1
ATOM 655 C CA . ASP A 1 89 ? 6.947 -12.295 4.464 1.00 85.81 89 ASP A CA 1
ATOM 656 C C . ASP A 1 89 ? 6.779 -11.543 3.131 1.00 85.81 89 ASP A C 1
ATOM 658 O O . ASP A 1 89 ? 5.907 -11.852 2.317 1.00 85.81 89 ASP A O 1
ATOM 662 N N . PHE A 1 90 ? 7.641 -10.556 2.876 1.00 88.50 90 PHE A N 1
ATOM 663 C CA . PHE A 1 90 ? 7.754 -9.898 1.574 1.00 88.50 90 PHE A CA 1
ATOM 664 C C . PHE A 1 90 ? 9.166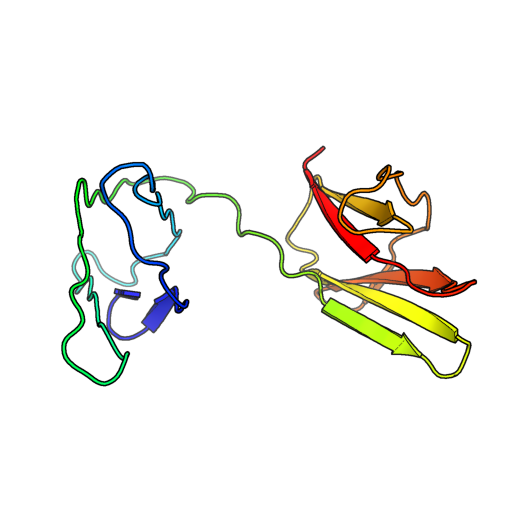 -10.038 1.017 1.00 88.50 90 PHE A C 1
ATOM 666 O O . PHE A 1 90 ? 10.150 -9.939 1.747 1.00 88.50 90 PHE A O 1
ATOM 673 N N . ILE A 1 91 ? 9.252 -10.198 -0.301 1.00 90.94 91 ILE A N 1
ATOM 674 C CA . ILE A 1 91 ? 10.490 -10.087 -1.062 1.00 90.94 91 ILE A CA 1
ATOM 675 C C . ILE A 1 91 ? 10.493 -8.790 -1.867 1.00 90.94 91 ILE A C 1
ATOM 677 O O . ILE A 1 91 ? 9.471 -8.367 -2.418 1.00 90.94 91 ILE A O 1
ATOM 681 N N . LEU A 1 92 ? 11.654 -8.150 -1.933 1.00 94.50 92 LEU A N 1
ATOM 682 C CA . LEU A 1 92 ? 11.870 -6.997 -2.788 1.00 94.50 92 LEU A CA 1
ATOM 683 C C . LEU A 1 92 ? 12.101 -7.472 -4.227 1.00 94.50 92 LEU A C 1
ATOM 685 O O . LEU A 1 92 ? 12.965 -8.310 -4.476 1.00 94.50 92 LEU A O 1
ATOM 689 N N . GLN A 1 93 ? 11.354 -6.914 -5.177 1.00 95.88 93 GLN A N 1
ATOM 690 C CA . GLN A 1 93 ? 11.525 -7.185 -6.602 1.00 95.88 93 GLN A CA 1
ATOM 691 C C . GLN A 1 93 ? 11.910 -5.925 -7.374 1.00 95.88 93 GLN A C 1
ATOM 693 O O . GLN A 1 93 ? 11.499 -4.820 -7.012 1.00 95.88 93 GLN A O 1
ATOM 698 N N . GLY A 1 94 ? 12.654 -6.117 -8.464 1.00 94.88 94 GLY A N 1
ATOM 699 C CA . GLY A 1 94 ? 13.061 -5.076 -9.404 1.00 94.88 94 GLY A CA 1
ATOM 700 C C . GLY A 1 94 ? 12.626 -5.378 -10.840 1.00 94.88 94 GLY A C 1
ATOM 701 O O . GLY A 1 94 ? 12.492 -6.544 -11.213 1.00 94.88 94 GLY A O 1
ATOM 702 N N . ALA A 1 95 ? 12.425 -4.336 -11.647 1.00 95.06 95 ALA A N 1
ATOM 703 C CA . ALA A 1 95 ? 12.151 -4.438 -13.083 1.00 95.06 95 ALA A CA 1
ATOM 704 C C . ALA A 1 95 ? 12.701 -3.226 -13.860 1.00 95.06 95 ALA A C 1
ATOM 706 O O . ALA A 1 95 ? 12.847 -2.138 -13.300 1.00 95.06 95 ALA A O 1
ATOM 707 N N . ASP A 1 96 ? 12.951 -3.402 -15.162 1.00 93.19 96 ASP A N 1
ATOM 708 C CA . ASP A 1 96 ? 13.380 -2.329 -16.085 1.00 93.19 96 ASP A CA 1
ATOM 709 C C . ASP A 1 96 ? 12.208 -1.520 -16.665 1.00 93.19 96 ASP A C 1
ATOM 711 O O . ASP A 1 96 ? 12.387 -0.436 -17.215 1.00 93.19 96 ASP A O 1
ATOM 715 N N . ALA A 1 97 ? 10.988 -2.040 -16.532 1.00 91.06 97 ALA A N 1
ATOM 716 C CA . ALA A 1 97 ? 9.748 -1.389 -16.928 1.00 91.06 97 ALA A CA 1
ATOM 717 C C . ALA A 1 97 ? 8.625 -1.820 -15.980 1.00 91.06 97 ALA A C 1
ATOM 719 O O . ALA A 1 97 ? 8.606 -2.966 -15.531 1.00 91.06 97 ALA A O 1
ATOM 720 N N . VAL A 1 98 ? 7.651 -0.942 -15.726 1.00 90.12 98 VAL A N 1
ATOM 721 C CA . VAL A 1 98 ? 6.481 -1.251 -14.875 1.00 90.12 98 VAL A CA 1
ATOM 722 C C . VAL A 1 98 ? 5.729 -2.496 -15.369 1.00 90.12 98 VAL A C 1
ATOM 724 O O . VAL A 1 98 ? 5.285 -3.320 -14.570 1.00 90.12 98 VAL A O 1
ATOM 727 N N . THR A 1 99 ? 5.629 -2.652 -16.691 1.00 92.31 99 THR A N 1
ATOM 728 C CA . THR A 1 99 ? 4.980 -3.782 -17.376 1.00 92.31 99 THR A CA 1
ATOM 729 C C . THR A 1 99 ? 5.946 -4.916 -17.740 1.00 92.31 99 THR A C 1
ATOM 731 O O . THR A 1 99 ? 5.553 -5.863 -18.418 1.00 92.31 99 THR A O 1
ATOM 734 N N . GLY A 1 100 ? 7.214 -4.822 -17.329 1.00 91.31 100 GLY A N 1
ATOM 735 C CA . GLY A 1 100 ? 8.264 -5.780 -17.663 1.00 91.31 100 GLY A CA 1
ATOM 736 C C . GLY A 1 100 ? 8.323 -6.995 -16.733 1.00 91.31 100 GLY A C 1
ATOM 737 O O . GLY A 1 100 ? 7.474 -7.206 -15.864 1.00 91.31 100 GLY A O 1
ATOM 738 N N . ALA A 1 101 ? 9.371 -7.803 -16.915 1.00 94.38 101 ALA A N 1
ATOM 739 C CA . ALA A 1 101 ? 9.661 -8.930 -16.038 1.00 94.38 101 ALA A CA 1
ATOM 740 C C . ALA A 1 101 ? 10.149 -8.437 -14.666 1.00 94.38 101 ALA A C 1
ATOM 742 O O . ALA A 1 101 ? 11.124 -7.691 -14.574 1.00 94.38 101 ALA A O 1
ATOM 743 N N . TRP A 1 102 ? 9.475 -8.885 -13.607 1.00 96.12 102 TRP A N 1
ATOM 744 C CA . TRP A 1 102 ? 9.848 -8.604 -12.224 1.00 96.12 102 TRP A CA 1
ATOM 745 C C . TRP A 1 102 ? 10.696 -9.743 -11.672 1.00 96.12 102 TRP A C 1
ATOM 747 O O . TRP A 1 102 ? 10.250 -10.892 -11.664 1.00 96.12 102 TRP A O 1
ATOM 757 N N . VAL A 1 103 ? 11.890 -9.417 -11.186 1.00 95.25 103 VAL A N 1
ATOM 758 C CA . VAL A 1 103 ? 12.843 -10.381 -10.626 1.00 95.25 103 VAL A CA 1
ATOM 759 C C . VAL A 1 103 ? 13.074 -10.117 -9.145 1.00 95.25 103 VAL A C 1
ATOM 761 O O . VAL A 1 103 ? 13.074 -8.965 -8.709 1.00 95.25 103 VAL A O 1
ATOM 764 N N . ASP A 1 104 ? 13.272 -11.182 -8.375 1.00 95.50 104 ASP A N 1
ATOM 765 C CA . ASP A 1 104 ? 13.617 -11.083 -6.958 1.00 95.50 104 ASP A CA 1
ATOM 766 C C . ASP A 1 104 ? 15.017 -10.479 -6.799 1.00 95.50 104 ASP A C 1
ATOM 768 O O . ASP A 1 104 ? 15.984 -10.930 -7.419 1.00 95.50 104 ASP A O 1
ATOM 772 N N . LEU A 1 105 ? 15.134 -9.447 -5.963 1.00 93.31 105 LEU A N 1
ATOM 773 C CA . LEU A 1 105 ? 16.414 -8.843 -5.622 1.00 93.31 105 LEU A CA 1
ATOM 774 C C . LEU A 1 105 ? 16.990 -9.566 -4.408 1.00 93.31 105 LEU A C 1
ATOM 776 O O . LEU A 1 105 ? 16.570 -9.337 -3.277 1.00 93.31 105 LEU A O 1
ATOM 780 N N . LEU A 1 106 ? 17.993 -10.412 -4.640 1.00 91.38 106 LEU A N 1
ATOM 781 C CA . LEU A 1 106 ? 18.704 -11.171 -3.601 1.00 91.38 106 LEU A CA 1
ATOM 782 C C . LEU A 1 106 ? 19.744 -10.316 -2.855 1.00 91.38 106 LEU A C 1
ATOM 784 O O . LEU A 1 106 ? 20.856 -10.759 -2.571 1.00 91.38 106 LEU A O 1
ATOM 788 N N . LEU A 1 107 ? 19.397 -9.060 -2.581 1.00 90.31 107 LEU A N 1
ATOM 789 C CA . LEU A 1 107 ? 20.233 -8.132 -1.833 1.00 90.31 107 LEU A CA 1
ATOM 790 C C . LEU A 1 107 ? 19.914 -8.253 -0.338 1.00 90.31 107 LEU A C 1
ATOM 792 O O . LEU A 1 107 ? 18.743 -8.379 0.024 1.00 90.31 107 LEU A O 1
ATOM 796 N N . PRO A 1 108 ? 20.921 -8.193 0.547 1.00 88.94 108 PRO A N 1
ATOM 797 C CA . PRO A 1 108 ? 20.679 -8.290 1.977 1.00 88.94 108 PRO A CA 1
ATOM 798 C C . PRO A 1 108 ? 19.876 -7.081 2.472 1.00 88.94 108 PRO A C 1
ATOM 800 O O . PRO A 1 108 ? 20.292 -5.932 2.301 1.00 88.94 108 PRO A O 1
ATOM 803 N N . ALA A 1 109 ? 18.742 -7.349 3.122 1.00 92.06 109 ALA A N 1
ATOM 804 C CA . ALA A 1 109 ? 18.016 -6.351 3.896 1.00 92.06 109 ALA A CA 1
ATOM 805 C C . ALA A 1 109 ? 18.650 -6.232 5.284 1.00 92.06 109 ALA A C 1
ATOM 807 O O . ALA A 1 109 ? 18.818 -7.224 5.992 1.00 92.06 109 ALA A O 1
ATOM 808 N N . ARG A 1 110 ? 19.003 -5.009 5.677 1.00 94.56 110 ARG A N 1
ATOM 809 C CA . ARG A 1 110 ? 19.492 -4.693 7.024 1.00 94.56 110 ARG A CA 1
ATOM 810 C C . ARG A 1 110 ? 18.423 -3.923 7.781 1.00 94.56 110 ARG A C 1
ATOM 812 O O . ARG A 1 110 ? 17.712 -3.122 7.181 1.00 94.56 110 ARG A O 1
ATOM 819 N N . GLN A 1 111 ? 18.312 -4.148 9.082 1.00 94.38 111 GLN A N 1
ATOM 820 C CA . GLN A 1 111 ? 17.405 -3.364 9.909 1.00 94.38 111 GLN A CA 1
ATOM 821 C C . GLN A 1 111 ? 18.094 -2.064 10.343 1.00 94.38 111 GLN A C 1
ATOM 823 O O . GLN A 1 111 ? 19.171 -2.098 10.935 1.00 94.38 111 GLN A O 1
ATOM 828 N N . GLU A 1 112 ? 17.467 -0.923 10.072 1.00 95.44 112 GLU A N 1
ATOM 829 C CA . GLU A 1 112 ? 17.861 0.387 10.594 1.00 95.44 112 GLU A CA 1
ATOM 830 C C . GLU A 1 112 ? 16.688 0.937 11.417 1.00 95.44 112 GLU A C 1
ATOM 832 O O . GLU A 1 112 ? 15.700 1.434 10.877 1.00 95.44 112 GLU A O 1
ATOM 837 N N . GLY A 1 113 ? 16.755 0.796 12.744 1.00 93.19 113 GLY A N 1
ATOM 838 C CA . GLY A 1 113 ? 15.640 1.153 13.626 1.00 93.19 113 GLY A CA 1
ATOM 839 C C . GLY A 1 113 ? 14.384 0.317 13.342 1.00 93.19 113 GLY A C 1
ATOM 840 O O . GLY A 1 113 ? 14.410 -0.910 13.455 1.00 93.19 113 GLY A O 1
ATOM 841 N N . ASN A 1 114 ? 13.288 0.986 12.969 1.00 90.88 114 ASN A N 1
ATOM 842 C CA . ASN A 1 114 ? 11.990 0.360 12.678 1.00 90.88 114 ASN A CA 1
ATOM 843 C C . ASN A 1 114 ? 11.767 0.088 11.180 1.00 90.88 114 ASN A C 1
ATOM 845 O O . ASN A 1 114 ? 10.634 -0.160 10.769 1.00 90.88 114 ASN A O 1
ATOM 849 N N . GLU A 1 115 ? 12.817 0.141 10.358 1.00 95.12 115 GLU A N 1
ATOM 850 C CA . GLU A 1 115 ? 12.739 -0.154 8.928 1.00 95.12 115 GLU A CA 1
ATOM 851 C C . GLU A 1 115 ? 13.706 -1.269 8.521 1.00 95.12 115 GLU A C 1
ATOM 853 O O . GLU A 1 115 ? 14.837 -1.350 9.003 1.00 95.12 115 GLU A O 1
ATOM 858 N N . TRP A 1 116 ? 13.271 -2.100 7.578 1.00 95.19 116 TRP A N 1
ATOM 859 C CA . TRP A 1 116 ? 14.163 -2.846 6.699 1.00 95.19 116 TRP A CA 1
ATOM 860 C C . TRP A 1 116 ? 14.699 -1.913 5.619 1.00 95.19 116 TRP A C 1
ATOM 862 O O . TRP A 1 116 ? 13.952 -1.099 5.079 1.00 95.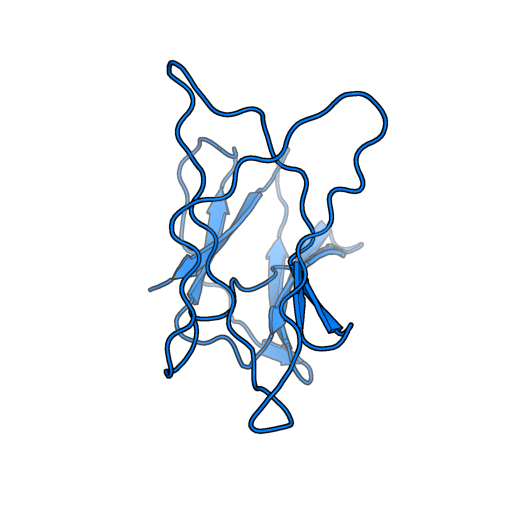19 116 TRP A O 1
ATOM 872 N N . VAL A 1 117 ? 15.984 -2.043 5.291 1.00 95.94 117 VAL A N 1
ATOM 873 C CA . VAL A 1 117 ? 16.677 -1.202 4.313 1.00 95.94 117 VAL A CA 1
ATOM 874 C C . VAL A 1 117 ? 17.506 -2.058 3.364 1.00 95.94 117 VAL A C 1
ATOM 876 O O . VAL A 1 117 ? 18.304 -2.893 3.793 1.00 95.94 117 VAL A O 1
ATOM 879 N N . VAL A 1 118 ? 17.362 -1.805 2.066 1.00 96.62 118 VAL A N 1
ATOM 880 C CA . VAL A 1 118 ? 18.164 -2.396 0.989 1.00 96.62 118 VAL A CA 1
ATOM 881 C C . VAL A 1 118 ? 18.724 -1.271 0.127 1.00 96.62 118 VAL A C 1
ATOM 883 O O . VAL A 1 118 ? 17.998 -0.350 -0.233 1.00 96.62 118 VAL A O 1
ATOM 886 N N . ASN A 1 119 ? 20.002 -1.355 -0.239 1.00 94.88 119 ASN A N 1
ATOM 887 C CA . ASN A 1 119 ? 20.594 -0.451 -1.223 1.00 94.88 119 ASN A CA 1
ATOM 888 C C . ASN A 1 119 ? 20.751 -1.226 -2.534 1.00 94.88 119 ASN A C 1
ATOM 890 O O . ASN A 1 119 ? 21.547 -2.163 -2.603 1.00 94.88 119 ASN A O 1
ATOM 894 N N . ALA A 1 120 ? 19.972 -0.866 -3.552 1.00 93.88 120 ALA A N 1
ATOM 895 C CA . ALA A 1 120 ? 20.021 -1.494 -4.867 1.00 93.88 120 ALA A CA 1
ATOM 896 C C . ALA A 1 120 ? 20.731 -0.570 -5.865 1.00 93.88 120 ALA A C 1
ATOM 898 O O . ALA A 1 120 ? 20.344 0.591 -5.977 1.00 93.88 120 ALA A O 1
ATOM 899 N N . PRO A 1 121 ? 21.742 -1.033 -6.618 1.00 89.62 121 PRO A N 1
ATOM 900 C CA . PRO A 1 121 ? 22.363 -0.201 -7.642 1.00 89.62 121 PRO A CA 1
ATOM 901 C C . PRO A 1 121 ? 21.343 0.137 -8.736 1.00 89.62 121 PRO A C 1
ATOM 903 O O . PRO A 1 121 ? 20.660 -0.751 -9.255 1.00 89.62 121 PRO A O 1
ATOM 906 N N . VAL A 1 122 ? 21.251 1.412 -9.113 1.00 89.62 122 VAL A N 1
ATOM 907 C CA . VAL A 1 122 ? 20.439 1.847 -10.252 1.00 89.62 122 VAL A CA 1
ATOM 908 C C . VAL A 1 122 ? 21.368 2.006 -11.446 1.00 89.62 122 VAL A C 1
ATOM 910 O O . VAL A 1 122 ? 22.120 2.968 -11.554 1.00 89.62 122 VAL A O 1
ATOM 913 N N . THR A 1 123 ? 21.343 1.025 -12.344 1.00 81.25 123 THR A N 1
ATOM 914 C CA . THR A 1 123 ? 22.100 1.054 -13.600 1.00 81.25 123 THR A CA 1
ATOM 915 C C . THR A 1 123 ? 21.154 1.172 -14.791 1.00 81.25 123 THR A C 1
ATOM 917 O O . THR A 1 123 ? 20.046 0.634 -14.772 1.00 81.25 123 THR A O 1
ATOM 920 N N . GLY A 1 124 ? 21.587 1.857 -15.851 1.00 77.25 124 GLY A N 1
ATOM 921 C CA . GLY A 1 124 ? 20.772 2.060 -17.053 1.00 77.25 124 GLY A CA 1
ATOM 922 C C . GLY A 1 124 ? 19.779 3.217 -16.918 1.00 77.25 124 GLY A C 1
ATOM 923 O O . GLY A 1 124 ? 20.079 4.214 -16.270 1.00 77.25 124 GLY A O 1
ATOM 924 N N . ALA A 1 125 ? 18.629 3.109 -17.589 1.00 79.75 125 ALA A N 1
ATOM 925 C CA . ALA A 1 125 ? 17.667 4.206 -17.703 1.00 79.75 125 ALA A CA 1
ATOM 926 C C . ALA A 1 125 ? 16.769 4.350 -16.462 1.00 79.75 125 ALA A C 1
ATOM 928 O O . ALA A 1 125 ? 16.914 5.299 -15.698 1.00 79.75 125 ALA A O 1
ATOM 929 N N . ALA A 1 126 ? 15.837 3.413 -16.266 1.00 87.19 126 ALA A N 1
ATOM 930 C CA . ALA A 1 126 ? 14.884 3.418 -15.162 1.00 87.19 126 ALA A CA 1
ATOM 931 C C . ALA A 1 126 ? 14.857 2.051 -14.475 1.00 87.19 126 ALA A C 1
ATOM 933 O O . ALA A 1 126 ? 14.987 1.013 -15.124 1.00 87.19 126 ALA A O 1
ATOM 934 N N . LYS A 1 127 ? 14.666 2.063 -13.155 1.00 91.94 127 LYS A N 1
ATOM 935 C CA . LYS A 1 127 ? 14.436 0.869 -12.341 1.00 91.94 127 LYS A CA 1
ATOM 936 C C . LYS A 1 127 ? 13.171 1.067 -11.526 1.00 91.94 127 LYS A C 1
ATOM 938 O O . LYS A 1 127 ? 12.954 2.131 -10.950 1.00 91.94 127 LYS A O 1
ATOM 943 N N . PHE A 1 128 ? 12.356 0.026 -11.477 1.00 94.19 128 PHE A N 1
ATOM 944 C CA . PHE A 1 128 ? 11.105 -0.011 -10.736 1.00 94.19 128 PHE A CA 1
ATOM 945 C C . PHE A 1 128 ? 11.223 -1.041 -9.624 1.00 94.19 128 PHE A C 1
ATOM 947 O O . PHE A 1 128 ? 11.814 -2.100 -9.827 1.00 94.19 128 PHE A O 1
ATOM 954 N N . PHE A 1 129 ? 10.656 -0.734 -8.459 1.00 95.06 129 PHE A N 1
ATOM 955 C CA . PHE A 1 129 ? 10.760 -1.570 -7.267 1.00 95.06 129 PHE A CA 1
ATOM 956 C C . PHE A 1 129 ? 9.382 -1.830 -6.670 1.00 95.06 129 PHE A C 1
ATOM 958 O O . PHE A 1 129 ? 8.514 -0.956 -6.695 1.00 95.06 129 PHE A O 1
ATOM 965 N N . ARG A 1 130 ? 9.180 -3.029 -6.118 1.00 94.19 130 ARG A N 1
ATOM 966 C CA . ARG A 1 130 ? 7.970 -3.378 -5.364 1.00 94.19 130 ARG A CA 1
ATOM 967 C C . ARG A 1 130 ? 8.271 -4.392 -4.272 1.00 94.19 130 ARG A C 1
ATOM 969 O O . ARG A 1 130 ? 9.219 -5.165 -4.384 1.00 94.19 130 ARG A O 1
ATOM 976 N N . LEU A 1 131 ? 7.403 -4.440 -3.269 1.00 93.19 131 LEU A N 1
ATOM 977 C CA . LEU A 1 131 ? 7.329 -5.560 -2.337 1.00 93.19 131 LEU A CA 1
ATOM 978 C C . LEU A 1 131 ? 6.302 -6.565 -2.855 1.00 93.19 131 LEU A C 1
ATOM 980 O O . LEU A 1 131 ? 5.169 -6.198 -3.168 1.00 93.19 131 LEU A O 1
ATOM 984 N N . LYS A 1 132 ? 6.696 -7.833 -2.946 1.00 91.31 132 LYS A N 1
ATOM 985 C CA . LYS A 1 132 ? 5.812 -8.946 -3.291 1.00 91.31 132 LYS A CA 1
ATOM 986 C C . LYS A 1 132 ? 5.694 -9.863 -2.082 1.00 91.31 132 LYS A C 1
ATOM 988 O O . LYS A 1 132 ? 6.711 -10.282 -1.540 1.00 91.31 132 LYS A O 1
ATOM 993 N N . LYS A 1 133 ? 4.466 -10.172 -1.672 1.00 85.94 133 LYS A N 1
ATOM 994 C CA . LYS A 1 133 ? 4.227 -11.154 -0.614 1.00 85.94 133 LYS A CA 1
ATOM 995 C C . LYS A 1 133 ? 4.722 -12.532 -1.077 1.00 85.94 133 LYS A C 1
ATOM 997 O O . LYS A 1 133 ? 4.448 -12.900 -2.224 1.00 85.94 133 LYS A O 1
ATOM 1002 N N . GLN A 1 134 ? 5.495 -13.208 -0.230 1.00 77.88 134 GLN A N 1
ATOM 1003 C CA . GLN A 1 134 ? 5.951 -14.585 -0.454 1.00 77.88 134 GLN A CA 1
ATOM 1004 C C . GLN A 1 134 ? 4.786 -15.572 -0.325 1.00 77.88 134 GLN A C 1
ATOM 1006 O O . GLN A 1 134 ? 3.844 -15.286 0.453 1.00 77.88 134 GLN A O 1
#